Protein AF-A0A378JN12-F1 (afdb_monomer_lite)

Radius of gyration: 19.45 Å; chains: 1; bounding box: 38×30×48 Å

Structure (mmCIF, N/CA/C/O backbone):
data_AF-A0A378JN12-F1
#
_entry.id   AF-A0A378JN12-F1
#
loop_
_atom_site.group_PDB
_atom_site.id
_atom_site.type_symbol
_atom_site.label_atom_id
_atom_site.label_alt_id
_atom_site.label_comp_id
_atom_site.label_asym_id
_atom_site.label_entity_id
_atom_site.label_seq_id
_atom_site.pdbx_PDB_ins_code
_atom_site.Cartn_x
_atom_site.Cartn_y
_atom_site.Cartn_z
_atom_site.occupancy
_atom_site.B_iso_or_equiv
_atom_site.auth_seq_id
_atom_site.auth_comp_id
_atom_site.auth_asym_id
_atom_site.auth_atom_id
_atom_site.pdbx_PDB_model_num
ATOM 1 N N . MET A 1 1 ? 14.154 -15.131 4.449 1.00 48.72 1 MET A N 1
ATOM 2 C CA . MET A 1 1 ? 13.279 -15.193 5.648 1.00 48.72 1 MET A CA 1
ATOM 3 C C . MET A 1 1 ? 13.332 -13.962 6.571 1.00 48.72 1 MET A C 1
ATOM 5 O O . MET A 1 1 ? 12.578 -13.931 7.527 1.00 48.72 1 MET A O 1
ATOM 9 N N . LYS A 1 2 ? 14.127 -12.910 6.295 1.00 43.31 2 LYS A N 1
ATOM 10 C CA . LYS A 1 2 ? 14.194 -11.694 7.145 1.00 43.31 2 LYS A CA 1
ATOM 11 C C . LYS A 1 2 ? 12.992 -10.736 6.996 1.00 43.31 2 LYS A C 1
ATOM 13 O O . LYS A 1 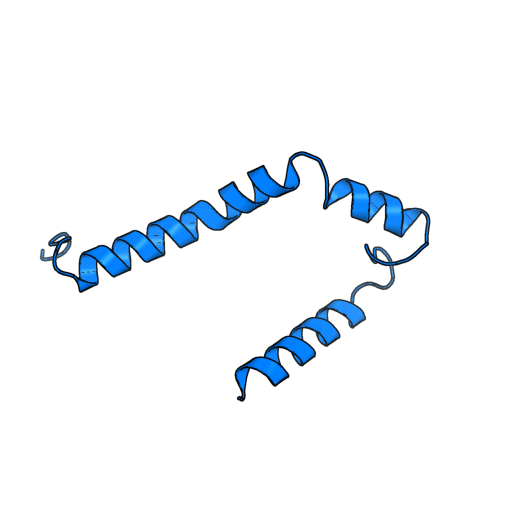2 ? 12.730 -9.928 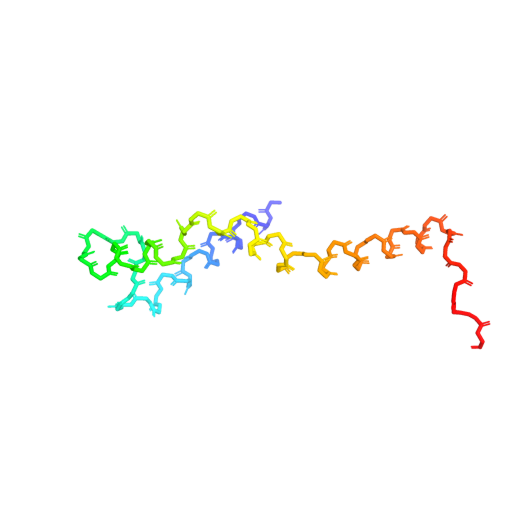7.875 1.00 43.31 2 LYS A O 1
ATOM 18 N N . VAL A 1 3 ? 12.246 -10.853 5.894 1.00 56.97 3 VAL A N 1
ATOM 19 C CA . VAL A 1 3 ? 11.103 -9.979 5.564 1.00 56.97 3 VAL A CA 1
ATOM 20 C C . VAL A 1 3 ? 9.901 -10.217 6.490 1.00 56.97 3 VAL A C 1
ATOM 22 O O . VAL A 1 3 ? 9.226 -9.268 6.875 1.00 56.97 3 VAL A O 1
ATOM 25 N N . PHE A 1 4 ? 9.673 -11.465 6.915 1.00 54.41 4 PHE A N 1
ATOM 26 C CA . PHE A 1 4 ? 8.532 -11.827 7.764 1.00 54.41 4 PHE A CA 1
ATOM 27 C C . PHE A 1 4 ? 8.643 -11.261 9.188 1.00 54.41 4 PHE A C 1
ATOM 29 O O . PHE A 1 4 ? 7.655 -10.807 9.753 1.00 54.41 4 PHE A O 1
ATOM 36 N N . GLN A 1 5 ? 9.855 -11.220 9.747 1.00 57.06 5 GLN A N 1
ATOM 37 C CA . GLN A 1 5 ? 10.094 -10.691 11.092 1.00 57.06 5 GLN A CA 1
ATOM 38 C C . GLN A 1 5 ? 9.965 -9.160 11.142 1.00 57.06 5 GLN A C 1
ATOM 40 O O . GLN A 1 5 ? 9.434 -8.616 12.108 1.00 57.06 5 GLN A O 1
ATOM 45 N N . ASN A 1 6 ? 10.354 -8.475 10.061 1.00 55.91 6 ASN A N 1
ATOM 46 C CA . ASN A 1 6 ? 10.160 -7.031 9.927 1.00 55.91 6 ASN A CA 1
ATOM 47 C C . ASN A 1 6 ? 8.674 -6.654 9.811 1.00 55.91 6 ASN A C 1
ATOM 49 O O . ASN A 1 6 ? 8.264 -5.654 10.389 1.00 55.91 6 ASN A O 1
ATOM 53 N N . LEU A 1 7 ? 7.851 -7.471 9.142 1.00 58.66 7 LEU A N 1
ATOM 54 C CA . LEU A 1 7 ? 6.401 -7.246 9.055 1.00 58.66 7 LEU A CA 1
ATOM 55 C C . LEU A 1 7 ? 5.706 -7.335 10.421 1.00 58.66 7 LEU A C 1
ATOM 57 O O . LEU A 1 7 ? 4.870 -6.490 10.736 1.00 58.66 7 LEU A O 1
ATOM 61 N N . VAL A 1 8 ? 6.086 -8.308 11.255 1.00 62.19 8 VAL A N 1
ATOM 62 C CA . VAL A 1 8 ? 5.539 -8.457 12.617 1.00 62.19 8 VAL A CA 1
ATOM 63 C C . VAL A 1 8 ? 5.942 -7.276 13.507 1.00 62.19 8 VAL A C 1
ATOM 65 O O . VAL A 1 8 ? 5.128 -6.775 14.283 1.00 62.19 8 VAL A O 1
ATOM 68 N N . PHE A 1 9 ? 7.173 -6.779 13.363 1.00 57.94 9 PHE A N 1
ATOM 69 C CA . PHE A 1 9 ? 7.653 -5.626 14.126 1.00 57.94 9 PHE A CA 1
ATOM 70 C C . PHE A 1 9 ? 6.948 -4.322 13.719 1.00 57.94 9 PHE A C 1
ATOM 72 O O . PHE A 1 9 ? 6.588 -3.530 14.586 1.00 57.94 9 PHE A O 1
ATOM 79 N N . ILE A 1 10 ? 6.670 -4.136 12.422 1.00 60.50 10 ILE A N 1
ATOM 80 C CA . ILE A 1 10 ? 5.868 -3.012 11.908 1.00 60.50 10 ILE A CA 1
ATOM 81 C C . ILE A 1 10 ? 4.430 -3.071 12.448 1.00 60.50 10 ILE A C 1
ATOM 83 O O . ILE A 1 10 ? 3.884 -2.048 12.850 1.00 60.50 10 ILE A O 1
ATOM 87 N N . PHE A 1 11 ? 3.825 -4.259 12.530 1.00 58.75 11 PHE A N 1
ATOM 88 C CA . PHE A 1 11 ? 2.491 -4.418 13.124 1.00 58.75 11 PHE A CA 1
ATOM 89 C C . PHE A 1 11 ? 2.462 -4.046 14.613 1.00 58.75 11 PHE A C 1
ATOM 91 O O . PHE A 1 11 ? 1.507 -3.432 15.087 1.00 58.75 11 PHE A O 1
ATOM 98 N N . SER A 1 12 ? 3.527 -4.378 15.345 1.00 58.38 12 SER A N 1
ATOM 99 C CA . SER A 1 12 ? 3.636 -4.098 16.780 1.00 58.38 12 SER A CA 1
ATOM 100 C C . SER A 1 12 ? 3.847 -2.608 17.084 1.00 58.38 12 SER A C 1
ATOM 102 O O . SER A 1 12 ? 3.297 -2.084 18.052 1.00 58.38 12 SER A O 1
ATOM 104 N N . THR A 1 13 ? 4.576 -1.872 16.237 1.00 56.69 13 THR A N 1
ATOM 105 C CA . THR A 1 13 ? 4.801 -0.428 16.436 1.00 56.69 13 THR A CA 1
ATOM 106 C C . THR A 1 13 ? 3.598 0.440 16.069 1.00 56.69 13 THR A C 1
ATOM 108 O O . THR A 1 13 ? 3.467 1.541 16.602 1.00 56.69 13 THR A O 1
ATOM 111 N N . ILE A 1 14 ? 2.678 -0.049 15.231 1.00 58.19 14 ILE A N 1
ATOM 112 C CA . ILE A 1 14 ? 1.382 0.613 15.000 1.00 58.19 14 ILE A CA 1
ATOM 113 C C . ILE A 1 14 ? 0.490 0.491 16.249 1.00 58.19 14 ILE A C 1
ATOM 115 O O . ILE A 1 14 ? -0.275 1.403 16.548 1.00 58.19 14 ILE A O 1
ATOM 119 N N . ALA A 1 15 ? 0.625 -0.580 17.037 1.00 53.94 15 ALA A N 1
ATOM 120 C CA . ALA A 1 15 ? -0.219 -0.818 18.208 1.00 53.94 15 ALA A CA 1
ATOM 121 C C . ALA A 1 15 ? 0.069 0.122 19.397 1.00 53.94 15 ALA A C 1
ATOM 123 O O . ALA A 1 15 ? -0.816 0.366 20.214 1.00 53.94 15 ALA A O 1
ATOM 124 N N . THR A 1 16 ? 1.276 0.685 19.512 1.00 54.19 16 THR A N 1
ATOM 125 C CA . THR A 1 16 ? 1.693 1.410 20.730 1.00 54.19 16 THR A CA 1
ATOM 126 C C . THR A 1 16 ? 1.348 2.901 20.746 1.00 54.19 16 THR A C 1
ATOM 128 O O . THR A 1 16 ? 1.447 3.525 21.800 1.00 54.19 16 THR A O 1
ATOM 131 N N . LYS A 1 17 ? 0.885 3.486 19.629 1.00 52.69 17 LYS A N 1
ATOM 132 C CA . LYS A 1 17 ? 0.448 4.901 19.565 1.00 52.69 17 LYS A CA 1
ATOM 133 C C . LYS A 1 17 ? -1.074 5.102 19.484 1.00 52.69 17 LYS A C 1
ATOM 135 O O . LYS A 1 17 ? -1.531 6.222 19.282 1.00 52.69 17 LYS A O 1
ATOM 140 N N . PHE A 1 18 ? -1.861 4.042 19.664 1.00 51.50 18 PHE A N 1
ATOM 141 C CA . PHE A 1 18 ? -3.299 3.999 19.366 1.00 51.50 18 PHE A CA 1
ATOM 142 C C . PHE A 1 18 ? -4.211 3.942 20.609 1.00 51.50 18 PHE A C 1
ATOM 144 O O . PHE A 1 18 ? -5.278 3.334 20.568 1.00 51.50 18 PHE A O 1
ATOM 151 N N . SER A 1 19 ? -3.849 4.582 21.726 1.00 55.25 19 SER A N 1
ATOM 152 C CA . SER A 1 19 ? -4.660 4.513 22.958 1.00 55.25 19 SER A CA 1
ATOM 153 C C . SER A 1 19 ? -5.994 5.283 22.916 1.00 55.25 19 SER A C 1
ATOM 155 O O . SER A 1 19 ? -6.707 5.286 23.913 1.00 55.25 19 SER A O 1
ATOM 157 N N . LEU A 1 20 ? -6.378 5.894 21.785 1.00 55.66 20 LEU A N 1
ATOM 158 C CA . LEU A 1 20 ? -7.632 6.660 21.671 1.00 55.66 20 LEU A CA 1
ATOM 159 C C . LEU A 1 20 ? -8.487 6.374 20.423 1.00 55.66 20 LEU A C 1
ATOM 161 O O . LEU A 1 20 ? -9.632 6.804 20.376 1.00 55.66 20 LEU A O 1
ATOM 165 N N . ALA A 1 21 ? -7.989 5.624 19.435 1.00 58.19 21 ALA A N 1
ATOM 166 C CA . ALA A 1 21 ? -8.715 5.408 18.175 1.00 58.19 21 ALA A CA 1
ATOM 167 C C . ALA A 1 21 ? -8.459 4.022 17.565 1.00 58.19 21 ALA A C 1
ATOM 169 O O . ALA A 1 21 ? -8.256 3.892 16.367 1.00 58.19 21 ALA A O 1
ATOM 170 N N . CYS A 1 22 ? -8.369 2.975 18.381 1.00 69.12 22 CYS A N 1
ATOM 171 C CA . CYS A 1 22 ? -8.107 1.618 17.902 1.00 69.12 22 CYS A CA 1
ATOM 172 C C . CYS A 1 22 ? -9.285 1.095 17.041 1.00 69.12 22 CYS A C 1
ATOM 174 O O . CYS A 1 22 ? -10.357 0.838 17.591 1.00 69.12 22 CYS A O 1
ATOM 176 N N . PRO A 1 23 ? -9.108 0.867 15.722 1.00 65.06 23 PRO A N 1
ATOM 177 C CA . PRO A 1 23 ? -10.196 0.452 14.823 1.00 65.06 23 PRO A CA 1
ATOM 178 C C . PRO A 1 23 ? -10.631 -1.013 15.012 1.00 65.06 23 PRO A C 1
ATOM 180 O O . PRO A 1 23 ? -11.580 -1.471 14.382 1.00 65.06 23 PRO A O 1
ATOM 183 N N . ILE A 1 24 ? -9.908 -1.770 15.845 1.00 73.88 24 ILE A N 1
ATOM 184 C CA . ILE A 1 24 ? -10.161 -3.192 16.147 1.00 73.88 24 ILE A CA 1
ATOM 185 C C . ILE A 1 24 ? -10.762 -3.352 17.555 1.00 73.88 24 ILE A C 1
ATOM 187 O O . ILE A 1 24 ? -11.177 -4.436 17.956 1.00 73.88 24 ILE A O 1
ATOM 191 N N . CYS A 1 25 ? -10.830 -2.271 18.328 1.00 74.00 25 CYS A N 1
ATOM 192 C CA . CYS A 1 25 ? -11.322 -2.316 19.691 1.00 74.00 25 CYS A CA 1
ATOM 193 C C . CYS A 1 25 ? -12.857 -2.285 19.707 1.00 74.00 25 CYS A C 1
ATOM 195 O O . CYS A 1 25 ? -13.484 -1.569 18.933 1.00 74.00 25 CYS A O 1
ATOM 197 N N . LEU A 1 26 ? -13.463 -3.046 20.624 1.00 74.12 26 LEU A N 1
ATOM 198 C CA . LEU A 1 26 ? -14.921 -3.162 20.814 1.00 74.12 26 LEU A CA 1
ATOM 199 C C . LEU A 1 26 ? -15.571 -1.917 21.453 1.00 74.12 26 LEU A C 1
ATOM 201 O O . LEU A 1 26 ? -16.712 -1.973 21.900 1.00 74.12 26 LEU A O 1
ATOM 205 N N . THR A 1 27 ? -14.848 -0.803 21.535 1.00 81.69 27 THR A N 1
ATOM 206 C CA . THR A 1 27 ? -15.351 0.449 22.103 1.00 81.69 27 THR A CA 1
ATOM 207 C C . THR A 1 27 ? -16.187 1.207 21.071 1.00 81.69 27 THR A C 1
ATOM 209 O O . THR A 1 27 ? -15.970 1.067 19.867 1.00 81.69 27 THR A O 1
ATOM 212 N N . GLU A 1 28 ? -17.119 2.048 21.528 1.00 79.38 28 GLU A N 1
ATOM 213 C CA . GLU A 1 28 ? -17.964 2.879 20.652 1.00 79.38 28 GLU A CA 1
ATOM 214 C C . GLU A 1 28 ? -17.119 3.739 19.694 1.00 79.38 28 GLU A C 1
ATOM 216 O O . GLU A 1 28 ? -17.352 3.771 18.487 1.00 79.38 28 GLU A O 1
ATOM 221 N N . THR A 1 29 ? -16.048 4.348 20.207 1.00 79.19 29 THR A N 1
ATOM 222 C CA . THR A 1 29 ? -15.077 5.109 19.406 1.00 79.19 29 THR A CA 1
ATOM 223 C C . THR A 1 29 ? -14.354 4.232 18.378 1.00 79.19 29 THR A C 1
ATOM 225 O O . THR A 1 29 ? -14.081 4.677 17.267 1.00 79.19 29 THR A O 1
ATOM 228 N N . GLY A 1 30 ? -14.057 2.973 18.716 1.00 78.88 30 GLY A N 1
ATOM 229 C CA . GLY A 1 30 ? -13.429 2.019 17.801 1.00 78.88 30 GLY A CA 1
ATOM 230 C C . GLY A 1 30 ? -14.330 1.655 16.621 1.00 78.88 30 GLY A C 1
ATOM 231 O O . GLY A 1 30 ? -13.855 1.615 15.486 1.00 78.88 30 GLY A O 1
ATOM 232 N N . GLN A 1 31 ? -15.632 1.473 16.865 1.00 80.25 31 GLN A N 1
ATOM 233 C CA . GLN A 1 31 ? -16.621 1.245 15.805 1.00 80.25 31 GLN A CA 1
ATOM 234 C C . GLN A 1 31 ? -16.742 2.458 14.879 1.00 80.25 31 GLN A C 1
ATOM 236 O O . GLN A 1 31 ? -16.630 2.300 13.667 1.00 80.25 31 GLN A O 1
ATOM 241 N N . GLN A 1 32 ? -16.842 3.672 15.430 1.00 83.38 32 GLN A N 1
ATOM 242 C CA . GLN A 1 32 ? -16.915 4.900 14.626 1.00 83.38 32 GLN A CA 1
ATOM 243 C C . GLN A 1 32 ? -15.681 5.093 13.730 1.00 83.38 32 GLN A C 1
ATOM 245 O O . GLN A 1 32 ? -15.802 5.429 12.552 1.00 83.38 32 GLN A O 1
ATOM 250 N N . VAL A 1 33 ? -14.479 4.850 14.262 1.00 82.94 33 VAL A N 1
ATOM 251 C CA . VAL A 1 33 ? -13.232 4.941 13.484 1.00 82.94 33 VAL A CA 1
ATOM 252 C C . VAL A 1 33 ? -13.178 3.852 12.412 1.00 82.94 33 VAL A C 1
ATOM 254 O O . VAL A 1 33 ? -12.775 4.122 11.280 1.00 82.94 33 VAL A O 1
ATOM 257 N N . ARG A 1 34 ? -13.602 2.627 12.740 1.00 83.19 34 ARG A N 1
ATOM 258 C CA . ARG A 1 34 ? -13.656 1.517 11.785 1.00 83.19 34 ARG A CA 1
ATOM 259 C C . ARG A 1 34 ? -14.605 1.818 10.629 1.00 83.19 34 ARG A C 1
ATOM 261 O O . ARG A 1 34 ? -14.207 1.609 9.487 1.00 83.19 34 ARG A O 1
ATOM 268 N N . ASP A 1 35 ? -15.791 2.341 10.911 1.00 83.88 35 ASP A N 1
ATOM 269 C CA . ASP A 1 35 ? -16.786 2.695 9.894 1.00 83.88 35 ASP A CA 1
ATOM 270 C C . ASP A 1 35 ? -16.322 3.879 9.031 1.00 83.88 35 ASP A C 1
ATOM 272 O O . ASP A 1 35 ? -16.594 3.931 7.831 1.00 83.88 35 ASP A O 1
ATOM 276 N N . GLY A 1 36 ? -15.549 4.802 9.615 1.00 84.62 36 GLY A N 1
ATOM 277 C CA . GLY A 1 36 ? -14.907 5.894 8.885 1.00 84.62 36 GLY A CA 1
ATOM 278 C C . GLY A 1 36 ? -13.806 5.424 7.927 1.00 84.62 36 GLY A C 1
ATOM 279 O O . GLY A 1 36 ? -13.737 5.897 6.793 1.00 84.62 36 GLY A O 1
ATOM 280 N N . ILE A 1 37 ? -12.955 4.486 8.357 1.00 82.50 37 ILE A N 1
ATOM 281 C CA . ILE A 1 37 ? -11.853 3.947 7.542 1.00 82.50 37 ILE A CA 1
ATOM 282 C C . ILE A 1 37 ? -12.385 2.980 6.479 1.00 82.50 37 ILE A C 1
ATOM 284 O O . ILE A 1 37 ? -12.084 3.130 5.298 1.00 82.50 37 ILE A O 1
ATOM 288 N N . PHE A 1 38 ? -13.185 1.995 6.881 1.00 85.31 38 PHE A N 1
ATOM 289 C CA . PHE A 1 38 ? -13.703 0.932 6.018 1.00 85.31 38 PHE A CA 1
ATOM 290 C C . PHE A 1 38 ? -15.102 1.264 5.495 1.00 85.31 38 PHE A C 1
ATOM 292 O O . PHE A 1 38 ? -16.034 0.470 5.603 1.00 85.31 38 PHE A O 1
ATOM 299 N N . ASN A 1 39 ? -15.248 2.448 4.908 1.00 85.31 39 ASN A N 1
ATOM 300 C CA . ASN A 1 39 ? -16.486 2.834 4.240 1.00 85.31 39 ASN A CA 1
ATOM 301 C C . ASN A 1 39 ? -16.603 2.131 2.868 1.00 85.31 39 ASN A C 1
ATOM 303 O O . ASN A 1 39 ? -15.621 1.653 2.304 1.00 85.31 39 ASN A O 1
ATOM 307 N N . SER A 1 40 ? -17.796 2.129 2.279 1.00 89.31 40 SER A N 1
ATOM 308 C CA . SER A 1 40 ? -18.096 1.703 0.902 1.00 89.31 40 SER A CA 1
ATOM 309 C C . SER A 1 40 ? -17.099 2.210 -0.155 1.00 89.31 40 SER A C 1
ATOM 311 O O . SER A 1 40 ? -16.780 1.493 -1.100 1.00 89.31 40 SER A O 1
ATOM 313 N N . ASN A 1 41 ? -16.548 3.415 0.029 1.00 90.12 41 ASN A N 1
ATOM 314 C CA . ASN A 1 41 ? -15.574 4.030 -0.880 1.00 90.12 41 ASN A CA 1
ATOM 315 C C . ASN A 1 41 ? -14.108 3.665 -0.586 1.00 90.12 41 ASN A C 1
ATOM 317 O O . ASN A 1 41 ? -13.219 4.098 -1.319 1.00 90.12 41 ASN A O 1
ATOM 321 N N . PHE A 1 42 ? -13.826 2.887 0.464 1.00 89.00 42 PHE A N 1
ATOM 322 C CA . PHE A 1 42 ? -12.464 2.551 0.889 1.00 89.00 42 PHE A CA 1
ATOM 323 C C . PHE A 1 42 ? -11.632 1.975 -0.256 1.00 89.00 42 PHE A C 1
ATOM 325 O O . PHE A 1 42 ? -10.526 2.441 -0.500 1.00 89.00 42 PHE A O 1
ATOM 332 N N . VAL A 1 43 ? -12.181 1.014 -1.005 1.00 89.31 43 VAL A N 1
ATOM 333 C CA . VAL A 1 43 ? -11.475 0.355 -2.118 1.00 89.31 43 VAL A CA 1
ATOM 334 C C . VAL A 1 43 ? -11.133 1.345 -3.232 1.00 89.31 43 VAL A C 1
ATOM 336 O O . VAL A 1 43 ? -10.044 1.292 -3.797 1.00 89.31 43 VAL A O 1
ATOM 339 N N . LEU A 1 44 ? -12.042 2.273 -3.524 1.00 92.06 44 LEU A N 1
ATOM 340 C CA . LEU A 1 44 ? -11.867 3.285 -4.560 1.00 92.06 44 LEU A CA 1
ATOM 341 C C . LEU A 1 44 ? -10.792 4.305 -4.157 1.00 92.06 44 LEU A C 1
ATOM 343 O O . LEU A 1 44 ? -9.898 4.601 -4.949 1.00 92.06 44 LEU A O 1
ATOM 347 N N . TYR A 1 45 ? -10.806 4.779 -2.909 1.00 92.25 45 TYR A N 1
ATOM 348 C CA . TYR A 1 45 ? -9.753 5.659 -2.396 1.00 92.25 45 TYR A CA 1
ATOM 349 C C . TYR A 1 45 ? -8.405 4.949 -2.258 1.00 92.25 45 TYR A C 1
ATOM 351 O O . TYR A 1 45 ? -7.372 5.537 -2.573 1.00 92.25 45 TYR A O 1
ATOM 359 N N . LEU A 1 46 ? -8.404 3.677 -1.857 1.00 90.62 46 LEU A N 1
ATOM 360 C CA . LEU A 1 46 ? -7.208 2.840 -1.827 1.00 90.62 46 LEU A CA 1
ATOM 361 C C . LEU A 1 46 ? -6.606 2.715 -3.232 1.00 90.62 46 LEU A C 1
ATOM 363 O O . LEU A 1 46 ? -5.403 2.896 -3.405 1.00 90.62 46 LEU A O 1
ATOM 367 N N . PHE A 1 47 ? -7.439 2.468 -4.245 1.00 94.06 47 PHE A N 1
ATOM 368 C CA . PHE A 1 47 ? -6.999 2.386 -5.633 1.00 94.06 47 PHE A CA 1
ATOM 369 C C . PHE A 1 47 ? -6.407 3.711 -6.123 1.00 94.06 47 PHE A C 1
ATOM 371 O O . PHE A 1 47 ? -5.307 3.714 -6.674 1.00 94.06 47 PHE A O 1
ATOM 378 N N . TYR A 1 48 ? -7.067 4.845 -5.866 1.00 94.56 48 TYR A N 1
ATOM 379 C CA . TYR A 1 48 ? -6.516 6.156 -6.222 1.00 94.56 48 TYR A CA 1
ATOM 380 C C . TYR A 1 48 ? -5.207 6.473 -5.504 1.00 94.56 48 TYR A C 1
ATOM 382 O O . TYR A 1 48 ? -4.294 7.024 -6.113 1.00 94.56 48 TYR A O 1
ATOM 390 N N . SER A 1 49 ? -5.085 6.088 -4.235 1.00 93.06 49 SER A N 1
ATOM 391 C CA . SER A 1 49 ? -3.848 6.253 -3.475 1.00 93.06 49 SER A CA 1
ATOM 392 C C . SER A 1 49 ? -2.701 5.403 -4.039 1.00 93.06 49 SER A C 1
ATOM 394 O O . SER A 1 49 ? -1.553 5.845 -4.039 1.00 93.06 49 SER A O 1
ATOM 396 N N . LEU A 1 50 ? -3.002 4.215 -4.574 1.00 94.56 50 LEU A N 1
ATOM 397 C CA . LEU A 1 50 ? -2.020 3.312 -5.182 1.00 94.56 50 LEU A CA 1
ATOM 398 C C . LEU A 1 50 ? -1.664 3.670 -6.632 1.00 94.56 50 LEU A C 1
ATOM 400 O O . LEU A 1 50 ? -0.574 3.331 -7.093 1.00 94.56 50 LEU A O 1
ATOM 404 N N . LEU A 1 51 ? -2.548 4.371 -7.342 1.00 94.44 51 LEU A N 1
ATOM 405 C CA . LEU A 1 51 ? -2.384 4.755 -8.744 1.00 94.44 51 LEU A CA 1
ATOM 406 C C . LEU A 1 51 ? -1.009 5.373 -9.087 1.00 94.44 51 LEU A C 1
ATOM 408 O O . LEU A 1 51 ? -0.389 4.889 -10.036 1.00 94.44 51 LEU A O 1
ATOM 412 N N . PRO A 1 52 ? -0.469 6.374 -8.352 1.00 92.25 52 PRO A N 1
ATOM 413 C CA . PRO A 1 52 ? 0.835 6.956 -8.685 1.00 92.25 52 PRO A CA 1
ATOM 414 C C . PRO A 1 52 ? 1.979 5.937 -8.610 1.00 92.25 52 PRO A C 1
ATOM 416 O O . PRO A 1 52 ? 2.887 5.971 -9.440 1.00 92.25 52 PRO A O 1
ATOM 419 N N . PHE A 1 53 ? 1.918 4.990 -7.670 1.00 94.81 53 PHE A N 1
ATOM 420 C CA . PHE A 1 53 ? 2.915 3.928 -7.550 1.00 94.81 53 PHE A CA 1
ATOM 421 C C . PHE A 1 53 ? 2.821 2.956 -8.723 1.00 94.81 53 PHE A C 1
ATOM 423 O O . PHE A 1 53 ? 3.841 2.612 -9.312 1.00 94.81 53 PHE A O 1
ATOM 430 N N . ILE A 1 54 ?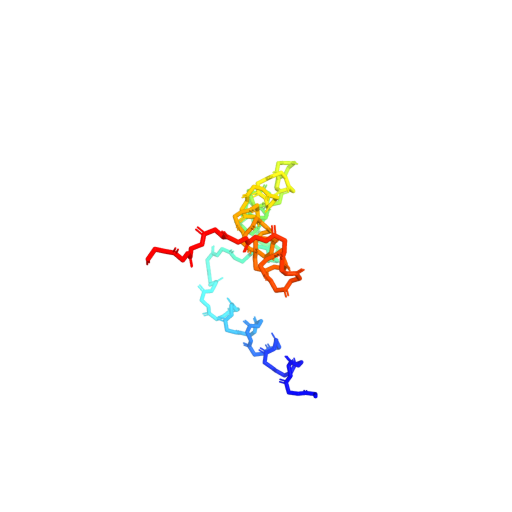 1.605 2.555 -9.103 1.00 93.81 54 ILE A N 1
ATOM 431 C CA . ILE A 1 54 ? 1.373 1.674 -10.255 1.00 93.81 54 ILE A CA 1
ATOM 432 C C . ILE A 1 54 ? 1.919 2.323 -11.533 1.00 93.81 54 ILE A C 1
ATOM 434 O O . ILE A 1 54 ? 2.672 1.684 -12.266 1.00 93.81 54 ILE A O 1
ATOM 438 N N . CYS A 1 55 ? 1.620 3.603 -11.770 1.00 93.12 55 CYS A N 1
ATOM 439 C CA . CYS A 1 55 ? 2.145 4.349 -12.915 1.00 93.12 55 CYS A CA 1
ATOM 440 C C . CYS A 1 55 ? 3.677 4.398 -12.914 1.00 93.12 55 CYS A C 1
ATOM 442 O O . CYS A 1 55 ? 4.304 4.118 -13.934 1.00 93.12 55 CYS A O 1
ATOM 444 N N . PHE A 1 56 ? 4.291 4.701 -11.770 1.00 93.56 56 PHE A N 1
ATOM 445 C CA . PHE A 1 56 ? 5.746 4.737 -11.641 1.00 93.56 56 PHE A CA 1
ATOM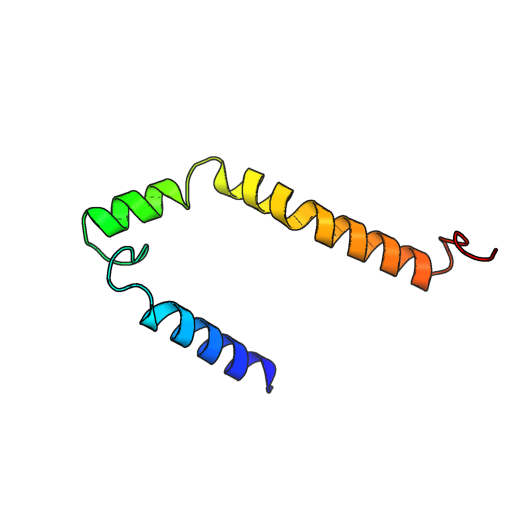 446 C C . PHE A 1 56 ? 6.391 3.375 -11.931 1.00 93.56 56 PHE A C 1
ATOM 448 O O . PHE A 1 56 ? 7.355 3.295 -12.694 1.00 93.56 56 PHE A O 1
ATOM 455 N N . PHE A 1 57 ? 5.826 2.290 -11.398 1.00 92.88 57 PHE A N 1
ATOM 456 C CA . PHE A 1 57 ? 6.290 0.933 -11.683 1.00 92.88 57 PHE A CA 1
ATOM 457 C C . PHE A 1 57 ? 6.164 0.574 -13.164 1.00 92.88 57 PHE A C 1
ATOM 459 O O . PHE A 1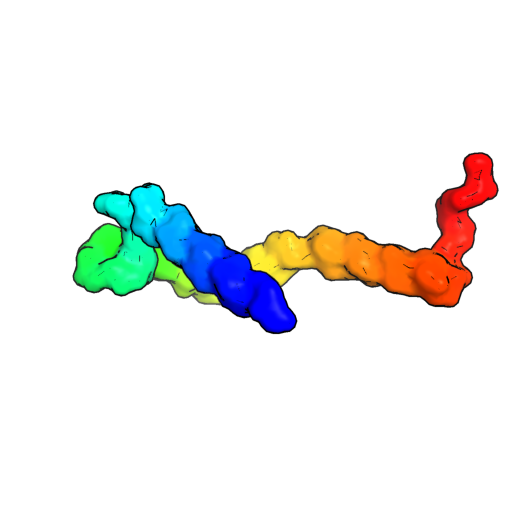 57 ? 7.086 -0.022 -13.717 1.00 92.88 57 PHE A O 1
ATOM 466 N N . LEU A 1 58 ? 5.069 0.962 -13.824 1.00 91.44 58 LEU A N 1
ATOM 467 C CA . LEU A 1 58 ? 4.885 0.738 -15.260 1.00 91.44 58 LEU A CA 1
ATOM 468 C C . LEU A 1 58 ? 5.920 1.496 -16.097 1.00 91.44 58 LEU A C 1
ATOM 470 O O . LEU A 1 58 ? 6.459 0.931 -17.049 1.00 91.44 58 LEU A O 1
ATOM 474 N N . ILE A 1 59 ? 6.239 2.739 -15.728 1.00 91.50 59 ILE A N 1
ATOM 475 C CA . ILE A 1 59 ? 7.273 3.537 -16.400 1.00 91.50 59 ILE A CA 1
ATOM 476 C C . ILE A 1 59 ? 8.640 2.871 -16.247 1.00 91.50 59 ILE A C 1
ATOM 478 O O . ILE A 1 59 ? 9.329 2.663 -17.243 1.00 91.50 59 ILE A O 1
ATOM 482 N N . ILE A 1 60 ? 9.020 2.482 -15.027 1.00 91.81 60 ILE A N 1
ATOM 483 C CA . ILE A 1 60 ? 10.288 1.779 -14.781 1.00 91.81 60 ILE A CA 1
ATOM 484 C C . ILE A 1 60 ? 10.345 0.475 -15.571 1.00 91.81 60 ILE A C 1
ATOM 486 O O . ILE A 1 60 ? 11.350 0.190 -16.217 1.00 91.81 60 ILE A O 1
ATOM 490 N N . TYR A 1 61 ? 9.273 -0.313 -15.542 1.00 91.00 61 TYR A N 1
ATOM 491 C CA . TYR A 1 61 ? 9.193 -1.575 -16.268 1.00 91.00 61 TYR A CA 1
ATOM 492 C C . TYR A 1 61 ? 9.396 -1.369 -17.774 1.00 91.00 61 TYR A C 1
ATOM 494 O O . TYR A 1 61 ? 10.200 -2.054 -18.407 1.00 91.00 61 TYR A O 1
ATOM 502 N N . ALA A 1 62 ? 8.716 -0.383 -18.355 1.00 89.44 62 ALA A N 1
ATOM 503 C CA . ALA A 1 62 ? 8.830 -0.073 -19.771 1.00 89.44 62 ALA A CA 1
ATOM 504 C C . ALA A 1 62 ? 10.200 0.531 -20.142 1.00 89.44 62 ALA A C 1
ATOM 506 O O . ALA A 1 62 ? 10.716 0.234 -21.222 1.00 89.44 62 ALA A O 1
ATOM 507 N N . ALA A 1 63 ? 10.827 1.302 -19.251 1.00 87.50 63 ALA A N 1
ATOM 508 C CA . ALA A 1 63 ? 12.207 1.760 -19.404 1.00 87.50 63 ALA A CA 1
ATOM 509 C C . ALA A 1 63 ? 13.208 0.591 -19.369 1.00 87.50 63 ALA A C 1
ATOM 511 O O . ALA A 1 63 ? 14.093 0.518 -20.218 1.00 87.50 63 ALA A O 1
ATOM 512 N N . TYR A 1 64 ? 13.029 -0.370 -18.459 1.00 87.38 64 TYR A N 1
ATOM 513 C CA . TYR A 1 64 ? 13.900 -1.543 -18.331 1.00 87.38 64 TYR A CA 1
ATOM 514 C C . TYR A 1 64 ? 13.833 -2.468 -19.552 1.00 87.38 64 TYR A C 1
ATOM 516 O O . TYR A 1 64 ? 14.851 -2.968 -20.021 1.00 87.38 64 TYR A O 1
ATOM 524 N N . HIS A 1 65 ? 12.639 -2.652 -20.119 1.00 87.25 65 HIS A N 1
ATOM 525 C CA . HIS A 1 65 ? 12.444 -3.419 -21.353 1.00 87.25 65 HIS A CA 1
ATOM 526 C C . HIS A 1 65 ? 12.757 -2.620 -22.632 1.00 87.25 65 HIS A C 1
ATOM 528 O O . HIS A 1 65 ? 12.433 -3.072 -23.731 1.00 87.25 65 HIS A O 1
ATOM 534 N N . GLY A 1 66 ? 13.375 -1.438 -22.509 1.00 72.12 66 GLY A N 1
ATOM 535 C CA . GLY A 1 66 ? 13.842 -0.630 -23.638 1.00 72.12 66 GLY A CA 1
ATOM 536 C C . GLY A 1 66 ? 12.730 -0.010 -24.487 1.00 72.12 66 GLY A C 1
ATOM 537 O O . GLY A 1 66 ? 12.996 0.450 -25.593 1.00 72.12 66 GLY A O 1
ATOM 538 N N . LYS A 1 67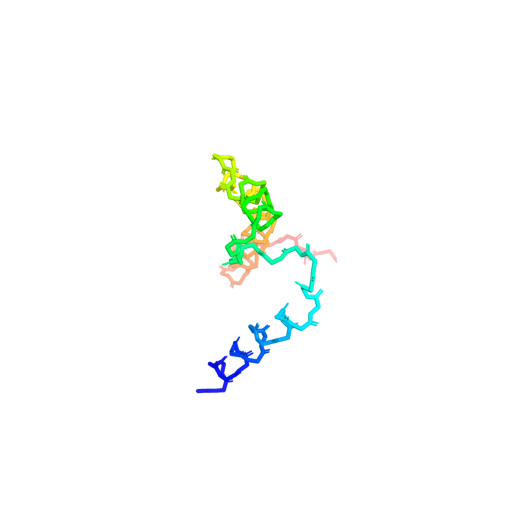 ? 11.481 0.014 -24.000 1.00 66.06 67 LYS A N 1
ATOM 539 C CA . LYS A 1 67 ? 10.340 0.606 -24.722 1.00 66.06 67 LYS A CA 1
ATOM 540 C C . LYS A 1 67 ? 10.207 2.116 -24.515 1.00 66.06 67 LYS A C 1
ATOM 542 O O . LYS A 1 67 ? 9.452 2.755 -25.240 1.00 66.06 67 LYS A O 1
ATOM 547 N N . ILE A 1 68 ? 10.928 2.687 -23.548 1.00 63.12 68 ILE A N 1
ATOM 548 C CA . ILE A 1 68 ? 10.925 4.124 -23.252 1.00 63.12 68 ILE A CA 1
ATOM 549 C C . ILE A 1 68 ? 12.335 4.676 -23.483 1.00 63.12 68 ILE A C 1
ATOM 551 O O . ILE A 1 68 ? 13.198 4.604 -22.614 1.00 63.12 68 ILE A O 1
ATOM 555 N N . SER A 1 69 ? 12.561 5.237 -24.671 1.00 62.66 69 SER A N 1
ATOM 556 C CA . SER A 1 69 ? 13.780 5.967 -25.046 1.00 62.66 69 SER A CA 1
ATOM 557 C C . SER A 1 69 ? 13.604 7.472 -24.787 1.00 62.66 69 SER A C 1
ATOM 559 O O . SER A 1 69 ? 13.739 8.270 -25.708 1.00 62.66 69 SER A O 1
ATOM 561 N N . PHE A 1 70 ? 13.198 7.861 -23.572 1.00 62.22 70 PHE A N 1
ATOM 562 C CA . PHE A 1 70 ? 12.625 9.199 -23.332 1.00 62.22 70 PHE A CA 1
ATOM 563 C C . PHE A 1 70 ? 13.550 10.223 -22.656 1.00 62.22 70 PHE A C 1
ATOM 565 O O . PHE A 1 70 ? 13.133 11.356 -22.474 1.00 62.22 70 PHE A O 1
ATOM 572 N N . ILE A 1 71 ? 14.789 9.890 -22.280 1.00 61.69 71 ILE A N 1
ATOM 573 C CA . ILE A 1 71 ? 15.721 10.887 -21.717 1.00 61.69 71 ILE A CA 1
ATOM 574 C C . ILE A 1 71 ? 17.144 10.568 -22.191 1.00 61.69 71 ILE A C 1
ATOM 576 O O . ILE A 1 71 ? 17.894 9.848 -21.535 1.00 61.69 71 ILE A O 1
ATOM 580 N N . ARG A 1 72 ? 17.494 11.059 -23.379 1.00 52.97 72 ARG A N 1
ATOM 581 C CA . ARG A 1 72 ? 18.878 11.275 -23.808 1.00 52.97 72 ARG A CA 1
ATOM 582 C C . ARG A 1 72 ? 18.899 12.601 -24.569 1.00 52.97 72 ARG A C 1
ATOM 584 O O . ARG A 1 72 ? 18.907 12.588 -25.793 1.00 52.97 72 ARG A O 1
ATOM 591 N N . ASP A 1 73 ? 18.853 13.687 -23.807 1.00 52.38 73 ASP A N 1
ATOM 592 C CA . ASP A 1 73 ? 19.427 14.980 -24.185 1.00 52.38 73 ASP A CA 1
ATOM 593 C C . ASP A 1 73 ? 20.645 15.211 -23.284 1.00 52.38 73 ASP A C 1
ATOM 595 O O . ASP A 1 73 ? 20.511 14.965 -22.058 1.00 52.38 73 ASP A O 1
#

Foldseek 3Di:
DVVVVVVVVVVVVVVPVCPQQCCPDPDPSNVVSVCVCPPPCNVVVVCVVCVVVVVVVVVVVCVVVVNPPDDDD

pLDDT: mean 74.93, std 15.75, range [43.31, 94.81]

Secondary structure (DSSP, 8-state):
-HHHHHHHHHHHHHHTT-SS--TTSSSHHHHHHHHHHS-TTHHHHHHHHHHHHHHHHHHHHHHHTT-------

Sequence (73 aa):
MKVFQNLVFIFSTIATKFSLACPICLTETGQQVRDGIFNSNFVLYLFYSLLPFICFFLIIYAAYHGKISFIRD

Organism: NCBI:txid190655